Protein AF-A0A6P8GCU5-F1 (afdb_monomer_lite)

pLDDT: mean 82.23, std 18.84, range [31.0, 98.0]

Radius of gyration: 17.05 Å; chains: 1; bounding box: 37×45×46 Å

Foldseek 3Di:
DDWDDLVQLVVVLVVLVVVPPQSVVVNVVSVLVNPDVDPFKTWDFPDPPPGQKIKIWTPDPPVPPQETEIEMGGPDLVVVLCCLQVDCPDPLVHDYHYHHDPVCVVSVQVSSVVVVHHDDDPDDDDGDDDPDCVPPDDDDPVVVVVVSVPPPPPDDDDD

Secondary structure (DSSP, 8-state):
-EEP-HHHHHHHHHHHHTTTTTTHHHHHHHHHHTTS--TTEEEEESSSSS-SEEEEEES---TT----EEEEEES-HHHHHHHHHH--SS-TTS--EEE--GGGHHHHHHHHHHTT--------------S-GGGSPPPPTHHHHHHHT-----PPPP-

InterPro domains:
  IPR010313 Glycine N-acyltransferase [PTHR15298] (6-122)
  IPR015938 Glycine N-acyltransferase, N-terminal [PF06021] (5-140)

Structure (mmCIF, N/CA/C/O backbone):
data_AF-A0A6P8GCU5-F1
#
_entry.id   AF-A0A6P8GCU5-F1
#
loop_
_atom_site.group_PDB
_atom_site.id
_atom_site.type_symbol
_atom_site.label_atom_id
_atom_site.label_alt_id
_atom_site.label_comp_id
_atom_site.label_asym_id
_atom_site.label_entity_id
_atom_site.label_seq_id
_atom_site.pdbx_PDB_ins_code
_atom_site.Cartn_x
_atom_site.Cartn_y
_atom_site.Cartn_z
_atom_site.occupancy
_atom_site.B_iso_or_equiv
_atom_site.auth_seq_id
_atom_site.auth_comp_id
_atom_site.auth_asym_id
_atom_site.auth_atom_id
_atom_site.pdbx_PDB_model_num
ATOM 1 N N . MET A 1 1 ? 4.415 -3.376 11.983 1.00 91.31 1 MET A N 1
ATOM 2 C CA . MET A 1 1 ? 4.817 -2.940 10.634 1.00 91.31 1 MET A CA 1
ATOM 3 C C . MET A 1 1 ? 6.167 -2.275 10.791 1.00 91.31 1 MET A C 1
ATOM 5 O O . MET A 1 1 ? 6.340 -1.551 11.766 1.00 91.31 1 MET A O 1
ATOM 9 N N . GLU A 1 2 ? 7.107 -2.596 9.918 1.00 94.31 2 GLU A N 1
ATOM 10 C CA . GLU A 1 2 ? 8.458 -2.025 9.870 1.00 94.31 2 GLU A CA 1
ATOM 11 C C . GLU A 1 2 ? 8.456 -0.849 8.883 1.00 94.31 2 GLU A C 1
ATOM 13 O O . GLU A 1 2 ? 7.710 -0.895 7.905 1.00 94.31 2 GLU A O 1
ATOM 18 N N . ILE A 1 3 ? 9.230 0.206 9.148 1.00 94.94 3 ILE A N 1
ATOM 19 C CA . ILE A 1 3 ? 9.398 1.347 8.230 1.00 94.94 3 ILE A CA 1
ATOM 20 C C . ILE A 1 3 ? 10.679 1.118 7.433 1.00 94.94 3 ILE A C 1
ATOM 22 O O . ILE A 1 3 ? 11.701 0.787 8.035 1.00 94.94 3 ILE A O 1
ATOM 26 N N . LEU A 1 4 ? 10.618 1.286 6.111 1.00 95.75 4 LEU A N 1
ATOM 27 C CA . LEU A 1 4 ? 11.778 1.089 5.246 1.00 95.75 4 LEU A CA 1
ATOM 28 C C . LEU A 1 4 ? 12.758 2.264 5.314 1.00 95.75 4 LEU A C 1
ATOM 30 O O . LEU A 1 4 ? 12.349 3.423 5.227 1.00 95.75 4 LEU A O 1
ATOM 34 N N . ASP A 1 5 ? 14.049 1.953 5.412 1.00 94.44 5 ASP A N 1
ATOM 35 C CA . ASP A 1 5 ? 15.138 2.923 5.260 1.00 94.44 5 ASP A CA 1
ATOM 36 C C . ASP A 1 5 ? 15.523 3.166 3.784 1.00 94.44 5 ASP A C 1
ATOM 38 O O . ASP A 1 5 ? 14.985 2.555 2.860 1.00 94.44 5 ASP A O 1
ATOM 42 N N . GLU A 1 6 ? 16.476 4.071 3.540 1.00 92.19 6 GLU A N 1
ATOM 43 C CA . GLU A 1 6 ? 16.908 4.447 2.185 1.00 92.19 6 GLU A CA 1
ATOM 44 C C . GLU A 1 6 ? 17.478 3.281 1.355 1.00 92.19 6 GLU A C 1
ATOM 46 O O . GLU A 1 6 ? 17.327 3.264 0.130 1.00 92.19 6 GLU A O 1
ATOM 51 N N . GLU A 1 7 ? 18.154 2.312 1.976 1.00 94.75 7 GLU A N 1
ATOM 52 C CA . GLU A 1 7 ? 18.702 1.153 1.262 1.00 94.75 7 GLU A CA 1
ATOM 53 C C . GLU A 1 7 ? 17.580 0.173 0.910 1.00 94.75 7 GLU A C 1
ATOM 55 O O . GLU A 1 7 ? 17.480 -0.309 -0.226 1.00 94.75 7 GLU A O 1
ATOM 60 N N . GLN A 1 8 ? 16.679 -0.053 1.862 1.00 97.31 8 GLN A N 1
ATOM 61 C CA . GLN A 1 8 ? 15.510 -0.900 1.683 1.00 97.31 8 GLN A CA 1
ATOM 62 C C . GLN A 1 8 ? 14.553 -0.335 0.625 1.00 97.31 8 GLN A C 1
ATOM 64 O O . GLN A 1 8 ? 14.024 -1.105 -0.175 1.00 97.31 8 GLN A O 1
ATOM 69 N N . LEU A 1 9 ? 14.385 0.988 0.532 1.00 95.62 9 LEU A N 1
ATOM 70 C CA . LEU A 1 9 ? 13.571 1.633 -0.509 1.00 95.62 9 LEU A CA 1
ATOM 71 C C . LEU A 1 9 ? 14.104 1.382 -1.930 1.00 95.62 9 LEU A C 1
ATOM 73 O O . LEU A 1 9 ? 13.317 1.147 -2.853 1.00 95.62 9 LEU A O 1
ATOM 77 N N . LYS A 1 10 ? 15.427 1.360 -2.130 1.00 95.25 10 LYS A N 1
ATOM 78 C CA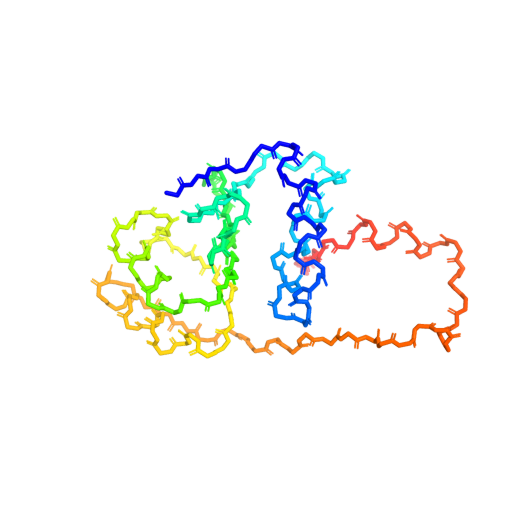 . LYS A 1 10 ? 16.035 1.017 -3.434 1.00 95.25 10 LYS A CA 1
ATOM 79 C C . LYS A 1 10 ? 15.763 -0.435 -3.821 1.00 95.25 10 LYS A C 1
ATOM 81 O O . LYS A 1 10 ? 15.459 -0.740 -4.977 1.00 95.25 10 LYS A O 1
ATOM 86 N N . MET A 1 11 ? 15.832 -1.336 -2.846 1.00 97.56 11 MET A N 1
ATOM 87 C CA . MET A 1 11 ? 15.501 -2.743 -3.057 1.00 97.56 11 MET A CA 1
ATOM 88 C C . MET A 1 11 ? 13.994 -2.936 -3.289 1.00 97.56 11 MET A C 1
ATOM 90 O O . MET A 1 11 ? 13.610 -3.721 -4.156 1.00 97.56 11 MET A O 1
ATOM 94 N N . ALA A 1 12 ? 13.142 -2.180 -2.592 1.00 97.62 12 ALA A N 1
ATOM 95 C CA . ALA A 1 12 ? 11.692 -2.215 -2.768 1.00 97.62 12 ALA A CA 1
ATOM 96 C C . ALA A 1 12 ? 11.280 -1.799 -4.183 1.00 97.62 12 ALA A C 1
ATOM 98 O O . ALA A 1 12 ? 10.419 -2.452 -4.768 1.00 97.62 12 ALA A O 1
ATOM 99 N N . GLU A 1 13 ? 11.919 -0.772 -4.760 1.00 96.38 13 GLU A N 1
ATOM 100 C CA . GLU A 1 13 ? 11.695 -0.370 -6.158 1.00 96.38 13 GLU A CA 1
ATOM 101 C C . GLU A 1 13 ? 11.914 -1.553 -7.113 1.00 96.38 13 GLU A C 1
ATOM 103 O O . GLU A 1 13 ? 11.051 -1.855 -7.936 1.00 96.38 13 GLU A O 1
ATOM 108 N N . THR A 1 14 ? 13.026 -2.275 -6.950 1.00 96.88 14 THR A N 1
ATOM 109 C CA . THR A 1 14 ? 13.339 -3.458 -7.768 1.00 96.88 14 THR A CA 1
ATOM 110 C C . THR A 1 14 ? 12.297 -4.562 -7.578 1.00 96.88 14 THR A C 1
ATOM 112 O O . THR A 1 14 ? 11.683 -4.989 -8.554 1.00 96.88 14 THR A O 1
ATOM 115 N N . LEU A 1 15 ? 12.033 -4.970 -6.330 1.00 97.56 15 LEU A N 1
ATOM 116 C CA . LEU A 1 15 ? 11.101 -6.063 -6.019 1.00 97.56 15 LEU A CA 1
ATOM 117 C C . LEU A 1 15 ? 9.673 -5.775 -6.496 1.00 97.56 15 LEU A C 1
ATOM 119 O O . LEU A 1 15 ? 8.974 -6.672 -6.961 1.00 97.56 15 LEU A O 1
ATOM 123 N N . LEU A 1 16 ? 9.222 -4.525 -6.388 1.00 96.88 16 LEU A N 1
ATOM 124 C CA . LEU A 1 16 ? 7.894 -4.142 -6.853 1.00 96.88 16 LEU A CA 1
ATOM 125 C C . LEU A 1 16 ? 7.800 -4.138 -8.377 1.00 96.88 16 LEU A C 1
ATOM 127 O O . LEU A 1 16 ? 6.726 -4.436 -8.888 1.00 96.88 16 LEU A O 1
ATOM 131 N N . SER A 1 17 ? 8.878 -3.851 -9.110 1.00 94.62 17 SER A N 1
ATOM 132 C CA . SER A 1 17 ? 8.843 -3.861 -10.580 1.00 94.62 17 SER A CA 1
ATOM 133 C C . SER A 1 17 ? 8.522 -5.238 -11.180 1.00 94.62 17 SER A C 1
ATOM 135 O O . SER A 1 17 ? 7.848 -5.330 -12.212 1.00 94.62 17 SER A O 1
ATOM 137 N N . ASP A 1 18 ? 8.897 -6.308 -10.477 1.00 94.25 18 ASP A N 1
ATOM 138 C CA . ASP A 1 18 ? 8.591 -7.692 -10.855 1.00 94.25 18 ASP A CA 1
ATOM 139 C C . ASP A 1 18 ? 7.111 -8.054 -10.630 1.00 94.25 18 ASP A C 1
ATOM 141 O O . ASP A 1 18 ? 6.611 -9.039 -11.172 1.00 94.25 18 ASP A O 1
ATOM 145 N N . LEU A 1 19 ? 6.392 -7.239 -9.854 1.00 94.00 19 LEU A N 1
ATOM 146 C CA . LEU A 1 19 ? 4.998 -7.443 -9.447 1.00 94.00 19 LEU A CA 1
ATOM 147 C C . LEU A 1 19 ? 4.008 -6.589 -10.259 1.00 94.00 19 LEU A C 1
ATOM 149 O O . LEU A 1 19 ? 2.847 -6.425 -9.876 1.00 94.00 19 LEU A O 1
ATOM 153 N N . PHE A 1 20 ? 4.456 -6.009 -11.373 1.00 92.25 20 PHE A N 1
ATOM 154 C CA . PHE A 1 20 ? 3.577 -5.255 -12.259 1.00 92.25 20 PHE A CA 1
ATOM 155 C C . PHE A 1 20 ? 2.548 -6.144 -12.971 1.00 92.25 20 PHE A C 1
ATOM 157 O O . PHE A 1 20 ? 2.887 -7.246 -13.406 1.00 92.25 20 PHE A O 1
ATOM 164 N N . PRO A 1 21 ? 1.332 -5.615 -13.223 1.00 91.38 21 PRO A N 1
ATOM 165 C CA . PRO A 1 21 ? 0.897 -4.228 -12.980 1.00 91.38 21 PRO A CA 1
ATOM 166 C C . PRO A 1 21 ? 0.380 -3.927 -11.560 1.00 91.38 21 PRO A C 1
ATOM 168 O O . PRO A 1 21 ? 0.158 -2.760 -11.246 1.00 91.38 21 PRO A O 1
ATOM 171 N N . GLN A 1 22 ? 0.192 -4.930 -10.702 1.00 90.81 22 GLN A N 1
ATOM 172 C CA . GLN A 1 22 ? -0.516 -4.794 -9.420 1.00 90.81 22 GLN A CA 1
ATOM 173 C C . GLN A 1 22 ? 0.200 -3.862 -8.432 1.00 90.81 22 GLN A C 1
ATOM 175 O O . GLN A 1 22 ? -0.437 -3.121 -7.689 1.00 90.81 22 GLN A O 1
ATOM 180 N N . SER A 1 23 ? 1.530 -3.861 -8.436 1.00 94.19 23 SER A N 1
ATOM 181 C CA . SER A 1 23 ? 2.350 -2.995 -7.580 1.00 94.19 23 SER A CA 1
ATOM 182 C C . SER A 1 23 ? 2.575 -1.586 -8.138 1.00 94.19 23 SER A C 1
ATOM 184 O O . SER A 1 23 ? 3.201 -0.771 -7.460 1.00 94.19 23 SER A O 1
ATOM 186 N N . LEU A 1 24 ? 2.101 -1.272 -9.354 1.00 92.94 24 LEU A N 1
ATOM 187 C CA . LEU A 1 24 ? 2.546 -0.090 -10.105 1.00 92.94 24 LEU A CA 1
ATOM 188 C C . LEU A 1 24 ? 2.289 1.231 -9.367 1.00 92.94 24 LEU A C 1
ATOM 190 O O . LEU A 1 24 ? 3.126 2.131 -9.410 1.00 92.94 24 LEU A O 1
ATOM 194 N N . GLN A 1 25 ? 1.170 1.340 -8.647 1.00 90.69 25 GLN A N 1
ATOM 195 C CA . GLN A 1 25 ? 0.857 2.540 -7.871 1.00 90.69 25 GLN A CA 1
ATOM 196 C C . GLN A 1 25 ? 1.848 2.751 -6.717 1.00 90.69 25 GLN A C 1
ATOM 198 O O . GLN A 1 25 ? 2.429 3.826 -6.602 1.00 90.69 25 GLN A O 1
ATOM 203 N N . VAL A 1 26 ? 2.079 1.731 -5.883 1.00 94.00 26 VAL A N 1
ATOM 204 C CA . VAL A 1 26 ? 3.046 1.786 -4.767 1.00 94.00 26 VAL A CA 1
ATOM 205 C C . VAL A 1 26 ? 4.471 1.976 -5.287 1.00 94.00 26 VAL A C 1
ATOM 207 O O . VAL A 1 26 ? 5.211 2.804 -4.756 1.00 94.00 26 VAL A O 1
ATOM 210 N N . TYR A 1 27 ? 4.836 1.282 -6.368 1.00 94.81 27 TYR A N 1
ATOM 211 C CA . TYR A 1 27 ? 6.112 1.479 -7.051 1.00 94.81 27 TYR A CA 1
ATOM 212 C C . TYR A 1 27 ? 6.313 2.938 -7.457 1.00 94.81 27 TYR A C 1
ATOM 214 O O . TYR A 1 27 ? 7.382 3.478 -7.209 1.00 94.81 27 TYR A O 1
ATOM 222 N N . GLY A 1 28 ? 5.299 3.597 -8.028 1.00 90.31 28 GLY A N 1
ATOM 223 C CA . GLY A 1 28 ? 5.401 4.990 -8.466 1.00 90.31 28 GLY A CA 1
ATOM 224 C C . GLY A 1 28 ? 5.753 5.967 -7.339 1.00 90.31 28 GLY A C 1
ATOM 225 O O . GLY A 1 28 ? 6.507 6.914 -7.563 1.00 90.31 28 GLY A O 1
ATOM 226 N N . TYR A 1 29 ? 5.269 5.731 -6.117 1.00 90.19 29 TYR A N 1
ATOM 227 C CA . TYR A 1 29 ? 5.675 6.519 -4.947 1.00 90.19 29 TYR A CA 1
ATOM 228 C C . TYR A 1 29 ? 7.133 6.241 -4.562 1.00 90.19 29 TYR A C 1
ATOM 230 O O . TYR A 1 29 ? 7.908 7.183 -4.412 1.00 90.19 29 TYR A O 1
ATOM 238 N N . ILE A 1 30 ? 7.534 4.970 -4.458 1.00 92.94 30 ILE A N 1
ATOM 239 C CA . ILE A 1 30 ? 8.910 4.601 -4.075 1.00 92.94 30 ILE A CA 1
ATOM 240 C C . ILE A 1 30 ? 9.924 5.073 -5.126 1.00 92.94 30 ILE A C 1
ATOM 242 O O . ILE A 1 30 ? 10.958 5.636 -4.779 1.00 92.94 30 ILE A O 1
ATOM 246 N N . PHE A 1 31 ? 9.593 4.935 -6.410 1.00 91.75 31 PHE A N 1
ATOM 247 C CA . PHE A 1 31 ? 10.377 5.444 -7.534 1.00 91.75 31 PHE A CA 1
ATOM 248 C C . PHE A 1 31 ? 10.659 6.945 -7.395 1.00 91.75 31 PHE A C 1
ATOM 250 O O . PHE A 1 31 ? 11.788 7.387 -7.626 1.00 91.75 31 PHE A O 1
ATOM 257 N N . GLN A 1 32 ? 9.650 7.729 -7.002 1.00 87.50 32 GLN A N 1
ATOM 258 C CA . GLN A 1 32 ? 9.805 9.162 -6.749 1.00 87.50 32 GLN A CA 1
ATOM 259 C C . GLN A 1 32 ? 10.653 9.426 -5.502 1.00 87.50 32 GLN A C 1
ATOM 261 O O . GLN A 1 32 ? 11.578 10.233 -5.572 1.00 87.50 32 GLN A O 1
ATOM 266 N N . MET A 1 33 ? 10.397 8.722 -4.394 1.00 87.62 33 MET A N 1
ATOM 267 C CA . MET A 1 33 ? 11.161 8.862 -3.144 1.00 87.62 33 MET A CA 1
ATOM 268 C C . MET A 1 33 ? 12.654 8.548 -3.323 1.00 87.62 33 MET A C 1
ATOM 270 O O . MET A 1 33 ? 13.497 9.223 -2.741 1.00 87.62 33 MET A O 1
ATOM 274 N N . ASN A 1 34 ? 12.999 7.576 -4.171 1.00 90.94 34 ASN A N 1
ATOM 275 C CA . ASN A 1 34 ? 14.392 7.224 -4.466 1.00 90.94 34 ASN A CA 1
ATOM 276 C C . ASN A 1 34 ? 15.126 8.266 -5.330 1.00 90.94 34 ASN A C 1
ATOM 278 O O . ASN A 1 34 ? 16.355 8.231 -5.414 1.00 90.94 34 ASN A O 1
ATOM 282 N N . ARG A 1 35 ? 14.401 9.174 -5.997 1.00 87.44 35 ARG A N 1
ATOM 283 C CA . ARG A 1 35 ? 14.964 10.172 -6.931 1.00 87.44 35 ARG A CA 1
ATOM 284 C C . ARG A 1 35 ? 14.913 11.591 -6.390 1.00 87.44 35 ARG A C 1
ATOM 286 O O . ARG A 1 35 ? 15.806 12.388 -6.667 1.00 87.44 35 ARG A O 1
ATOM 293 N N . VAL A 1 36 ? 13.876 11.909 -5.630 1.00 81.69 36 VAL A N 1
ATOM 294 C CA . VAL A 1 36 ? 13.635 13.229 -5.058 1.00 81.69 36 VAL A CA 1
ATOM 295 C C . VAL A 1 36 ? 13.606 13.072 -3.547 1.00 81.69 36 VAL A C 1
ATOM 297 O O . VAL A 1 36 ? 12.885 12.219 -3.035 1.00 81.69 36 VAL A O 1
ATOM 300 N N . LYS A 1 37 ? 14.337 13.923 -2.817 1.00 67.25 37 LYS A N 1
ATOM 301 C CA . LYS A 1 37 ? 14.148 14.051 -1.366 1.00 67.25 37 LYS A CA 1
ATOM 302 C C . LYS A 1 37 ? 12.752 14.619 -1.104 1.00 67.25 37 LYS A C 1
ATOM 304 O O . LYS A 1 37 ? 12.555 15.830 -1.089 1.00 67.25 37 LYS A O 1
ATOM 309 N N . SER A 1 38 ? 11.779 13.724 -0.985 1.00 58.25 38 SER A N 1
ATOM 310 C CA . SER A 1 38 ? 10.413 14.025 -0.582 1.00 58.25 38 SER A CA 1
ATOM 311 C C . SER A 1 38 ? 10.299 13.753 0.914 1.00 58.25 38 SER A C 1
ATOM 313 O O . SER A 1 38 ? 10.298 12.606 1.347 1.00 58.25 38 SER A O 1
ATOM 315 N N . ASP A 1 39 ? 10.235 14.813 1.715 1.00 56.12 39 ASP A N 1
ATOM 316 C CA . ASP A 1 39 ? 10.367 14.750 3.178 1.00 56.12 39 ASP A CA 1
ATOM 317 C C . ASP A 1 39 ? 9.118 14.226 3.921 1.00 56.12 39 ASP A C 1
ATOM 319 O O . ASP A 1 39 ? 8.990 14.425 5.134 1.00 56.12 39 ASP A O 1
ATOM 323 N N . HIS A 1 40 ? 8.124 13.645 3.243 1.00 73.25 40 HIS A N 1
ATOM 324 C CA . HIS A 1 40 ? 6.768 13.600 3.810 1.00 73.25 40 HIS A CA 1
ATOM 325 C C . HIS A 1 40 ? 6.054 12.247 3.800 1.00 73.25 40 HIS A C 1
ATOM 327 O O . HIS A 1 40 ? 4.880 12.251 4.150 1.00 73.25 40 HIS A O 1
ATOM 333 N N . MET A 1 41 ? 6.696 11.113 3.488 1.00 85.69 41 MET A N 1
ATOM 334 C CA . MET A 1 41 ? 6.015 9.803 3.463 1.00 85.69 41 MET A CA 1
ATOM 335 C C . MET A 1 41 ? 6.794 8.695 4.188 1.00 85.69 41 MET A C 1
ATOM 337 O O . MET A 1 41 ? 8.000 8.566 4.004 1.00 85.69 41 MET A O 1
ATOM 341 N N . ASP A 1 4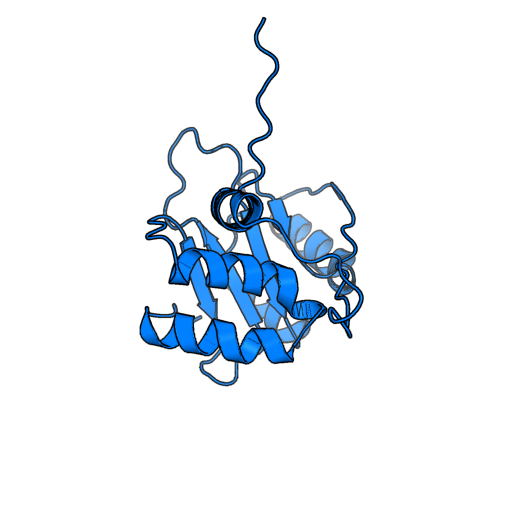2 ? 6.080 7.870 4.956 1.00 91.19 42 ASP A N 1
ATOM 342 C CA . ASP A 1 42 ? 6.546 6.571 5.455 1.00 91.19 42 ASP A CA 1
ATOM 343 C C . ASP A 1 42 ? 6.192 5.475 4.443 1.00 91.19 42 ASP A C 1
ATOM 345 O O . ASP A 1 42 ? 5.062 5.429 3.946 1.00 91.19 42 ASP A O 1
ATOM 349 N N . VAL A 1 43 ? 7.111 4.529 4.230 1.00 94.00 43 VAL A N 1
ATOM 350 C CA . VAL A 1 43 ? 6.815 3.241 3.585 1.00 94.00 43 VAL A CA 1
ATOM 351 C C . VAL A 1 43 ? 6.855 2.153 4.644 1.00 94.00 43 VAL A C 1
ATOM 353 O O . VAL A 1 43 ? 7.903 1.868 5.220 1.00 94.00 43 VAL A O 1
ATOM 356 N N . LEU A 1 44 ? 5.701 1.554 4.907 1.00 96.00 44 LEU A N 1
ATOM 357 C CA . LEU A 1 44 ? 5.508 0.544 5.935 1.00 96.00 44 LEU A CA 1
ATOM 358 C C . LEU A 1 44 ? 5.320 -0.831 5.305 1.00 96.00 44 LEU A C 1
ATOM 360 O O . LEU A 1 44 ? 4.531 -0.983 4.371 1.00 96.00 44 LEU A O 1
ATOM 364 N N . VAL A 1 45 ? 5.956 -1.846 5.880 1.00 97.50 45 VAL A N 1
ATOM 365 C CA . VAL A 1 45 ? 5.812 -3.242 5.456 1.00 97.50 45 VAL A CA 1
ATOM 366 C C . VAL A 1 45 ? 5.455 -4.153 6.624 1.00 97.50 45 VAL A C 1
ATOM 368 O O . VAL A 1 45 ? 5.775 -3.880 7.786 1.00 97.50 45 VAL A O 1
ATOM 371 N N . ASP A 1 46 ? 4.772 -5.259 6.342 1.00 97.25 46 ASP A N 1
ATOM 372 C CA . ASP A 1 46 ? 4.454 -6.253 7.370 1.00 97.25 46 ASP A CA 1
ATOM 373 C C . ASP A 1 46 ? 5.638 -7.170 7.710 1.00 97.25 46 ASP A C 1
ATOM 375 O O . ASP A 1 46 ? 5.689 -7.706 8.820 1.00 97.25 46 ASP A O 1
ATOM 379 N N . ARG A 1 47 ? 6.558 -7.345 6.756 1.00 96.88 47 ARG A N 1
ATOM 380 C CA . ARG A 1 47 ? 7.811 -8.097 6.865 1.00 96.88 47 ARG A CA 1
ATOM 381 C C . ARG A 1 47 ? 8.780 -7.614 5.790 1.00 96.88 47 ARG A C 1
ATOM 383 O O . ARG A 1 47 ? 8.353 -7.388 4.665 1.00 96.88 47 ARG A O 1
ATOM 390 N N . TRP A 1 48 ? 10.072 -7.550 6.088 1.00 97.44 48 TRP A N 1
ATOM 391 C CA . TRP A 1 48 ? 11.101 -7.259 5.091 1.00 97.44 48 TRP A CA 1
ATOM 392 C C . TRP A 1 48 ? 12.129 -8.402 4.967 1.00 97.44 48 TRP A C 1
ATOM 394 O O . TRP A 1 48 ? 12.501 -8.977 5.992 1.00 97.44 48 TRP A O 1
ATOM 404 N N . PRO A 1 49 ? 12.605 -8.776 3.757 1.00 95.06 49 PRO A N 1
ATOM 405 C CA . PRO A 1 49 ? 12.177 -8.329 2.421 1.00 95.06 49 PRO A CA 1
ATOM 406 C C . PRO A 1 49 ? 10.986 -9.111 1.832 1.00 95.06 49 PRO A C 1
ATOM 408 O O . PRO A 1 49 ? 10.448 -8.714 0.804 1.00 95.06 49 PRO A O 1
ATOM 411 N N . ASP A 1 50 ? 10.537 -10.205 2.459 1.00 95.88 50 ASP A N 1
ATOM 412 C CA . ASP A 1 50 ? 9.375 -10.994 1.998 1.00 95.88 50 ASP A CA 1
ATOM 413 C C . ASP A 1 50 ? 8.043 -10.387 2.476 1.00 95.88 50 ASP A C 1
ATOM 415 O O . ASP A 1 50 ? 7.274 -11.001 3.223 1.00 95.88 50 ASP A O 1
ATOM 419 N N . PHE A 1 51 ? 7.787 -9.141 2.080 1.00 97.44 51 PHE A N 1
ATOM 420 C CA . PHE A 1 51 ? 6.552 -8.440 2.419 1.00 97.44 51 PHE A CA 1
ATOM 421 C C . PHE A 1 51 ? 5.343 -9.107 1.763 1.00 97.44 51 PHE A C 1
ATOM 423 O O . PHE A 1 51 ? 5.392 -9.600 0.628 1.00 97.44 51 PHE A O 1
ATOM 430 N N . ARG A 1 52 ? 4.213 -9.082 2.467 1.00 97.44 52 ARG A N 1
ATOM 431 C CA . ARG A 1 52 ? 2.886 -9.361 1.909 1.00 97.44 52 ARG A CA 1
ATOM 432 C C . ARG A 1 52 ? 2.055 -8.105 1.736 1.00 97.44 52 ARG A C 1
ATOM 434 O O . ARG A 1 52 ? 1.208 -8.085 0.848 1.00 97.44 52 ARG A O 1
ATOM 441 N N . VAL A 1 53 ? 2.306 -7.090 2.556 1.00 98.00 53 VAL A N 1
ATOM 442 C CA . VAL A 1 53 ? 1.610 -5.805 2.534 1.00 98.00 53 VAL A CA 1
ATOM 443 C C . VAL A 1 53 ? 2.645 -4.687 2.546 1.00 98.00 53 VAL A C 1
ATOM 445 O O . VAL A 1 53 ? 3.519 -4.674 3.413 1.00 98.00 53 VAL A O 1
ATOM 448 N N . ILE A 1 54 ? 2.517 -3.745 1.611 1.00 97.88 54 ILE A N 1
ATOM 449 C CA . ILE A 1 54 ? 3.209 -2.452 1.637 1.00 97.88 54 ILE A CA 1
ATOM 450 C C . ILE A 1 54 ? 2.159 -1.352 1.716 1.00 97.88 54 ILE A C 1
ATOM 452 O O . ILE A 1 54 ? 1.193 -1.357 0.952 1.00 97.88 54 ILE A O 1
ATOM 456 N N . LEU A 1 55 ? 2.362 -0.404 2.625 1.00 95.56 55 LEU A N 1
ATOM 457 C CA . LEU A 1 55 ? 1.506 0.760 2.797 1.00 95.56 55 LEU A CA 1
ATOM 458 C C . LEU A 1 55 ? 2.358 2.025 2.811 1.00 95.56 55 LEU A C 1
ATOM 460 O O . LEU A 1 55 ? 3.324 2.120 3.562 1.00 95.56 55 LEU A O 1
ATOM 464 N N . ILE A 1 56 ? 1.983 2.997 1.992 1.00 92.69 56 ILE A N 1
ATOM 465 C CA . ILE A 1 56 ? 2.621 4.311 1.926 1.00 92.69 56 ILE A CA 1
ATOM 466 C C . ILE A 1 56 ? 1.663 5.323 2.530 1.00 92.69 56 ILE A C 1
ATOM 468 O O . ILE A 1 56 ? 0.488 5.337 2.159 1.00 92.69 56 ILE A O 1
ATOM 472 N N . ARG A 1 57 ? 2.144 6.141 3.467 1.00 88.50 57 ARG A N 1
ATOM 473 C CA . ARG A 1 57 ? 1.330 7.170 4.131 1.00 88.50 57 ARG A CA 1
ATOM 474 C C . ARG A 1 57 ? 2.126 8.449 4.388 1.00 88.50 57 ARG A C 1
ATOM 476 O O . ARG A 1 57 ? 3.343 8.365 4.547 1.00 88.50 57 ARG A O 1
ATOM 483 N N . PRO A 1 58 ? 1.461 9.602 4.553 1.00 82.94 58 PRO A N 1
ATOM 484 C CA . PRO A 1 58 ? 2.127 10.831 4.962 1.00 82.94 58 PRO A CA 1
ATOM 485 C C . PRO A 1 58 ? 2.667 10.781 6.401 1.00 82.94 58 PRO A C 1
ATOM 487 O O . PRO A 1 58 ? 2.011 10.268 7.305 1.00 82.94 58 PRO A O 1
ATOM 490 N N . LEU A 1 59 ? 3.860 11.353 6.611 1.00 76.00 59 LEU A N 1
ATOM 491 C CA . LEU A 1 59 ? 4.583 11.399 7.894 1.00 76.00 59 LEU A CA 1
ATOM 492 C C . LEU A 1 59 ? 4.022 12.456 8.858 1.00 76.00 59 LEU A C 1
ATOM 494 O O . LEU A 1 59 ? 4.063 12.300 10.077 1.00 76.00 59 LEU A O 1
ATOM 498 N N . ARG A 1 60 ? 3.542 13.580 8.311 1.00 63.06 60 ARG A N 1
ATOM 499 C CA . ARG A 1 60 ? 2.967 14.697 9.067 1.00 63.06 60 ARG A CA 1
ATOM 500 C C . ARG A 1 60 ? 1.678 15.136 8.404 1.00 63.06 60 ARG A C 1
ATOM 502 O O . ARG A 1 60 ? 1.699 15.660 7.296 1.00 63.06 60 ARG A O 1
ATOM 509 N N . GLU A 1 61 ? 0.579 15.001 9.128 1.00 59.62 61 GLU A N 1
ATOM 510 C CA . GLU A 1 61 ? -0.658 15.707 8.827 1.00 59.62 61 GLU A CA 1
ATOM 511 C C . GLU A 1 61 ? -0.443 17.197 9.144 1.00 59.62 61 GLU A C 1
ATOM 513 O O . GLU A 1 61 ? -0.753 17.658 10.241 1.00 59.62 61 GLU A O 1
ATOM 518 N N . LYS A 1 62 ? 0.190 17.959 8.244 1.00 53.91 62 LYS A N 1
ATOM 519 C CA . LYS A 1 62 ? 0.276 19.414 8.432 1.00 53.91 62 LYS A CA 1
ATOM 520 C C . LYS A 1 62 ? -1.136 19.996 8.331 1.00 53.91 62 LYS A C 1
ATOM 522 O O . LYS A 1 62 ? -1.890 19.634 7.428 1.00 53.91 62 LYS A O 1
ATOM 527 N N . GLU A 1 63 ? -1.490 20.908 9.237 1.00 49.91 63 GLU A N 1
ATOM 528 C CA . GLU A 1 63 ? -2.709 21.709 9.096 1.00 49.91 63 GLU A CA 1
ATOM 529 C C . GLU A 1 63 ? -2.710 22.392 7.718 1.00 49.91 63 GLU A C 1
ATOM 531 O O . GLU A 1 63 ? -1.756 23.080 7.356 1.00 49.91 63 GLU A O 1
ATOM 536 N N . GLY A 1 64 ? -3.765 22.160 6.933 1.00 50.81 64 GLY A N 1
ATOM 537 C CA . GLY A 1 64 ? -3.908 22.686 5.572 1.00 50.81 64 GLY A CA 1
ATOM 538 C C . GLY A 1 64 ? -3.505 21.729 4.446 1.00 50.81 64 GLY A C 1
ATOM 539 O O . GLY A 1 64 ? -3.707 22.073 3.282 1.00 50.81 64 GLY A O 1
ATOM 540 N N . ASP A 1 65 ? -2.992 20.534 4.756 1.00 53.38 65 ASP A N 1
ATOM 541 C CA . ASP A 1 65 ? -2.823 19.476 3.757 1.00 53.38 65 ASP A CA 1
ATOM 542 C C . ASP A 1 65 ? -4.145 18.710 3.586 1.00 53.38 65 ASP A C 1
ATOM 544 O O . ASP A 1 65 ? -4.528 17.870 4.405 1.00 53.38 65 ASP A O 1
ATOM 548 N N . PHE A 1 66 ? -4.911 19.093 2.563 1.00 46.25 66 PHE A N 1
ATOM 549 C CA . PHE A 1 66 ? -6.276 18.602 2.348 1.00 46.25 66 PHE A CA 1
ATOM 550 C C . PHE A 1 66 ? -6.330 17.207 1.707 1.00 46.25 66 PHE A C 1
ATOM 552 O O . PHE A 1 66 ? -7.393 16.587 1.719 1.00 46.25 66 PHE A O 1
ATOM 559 N N . PHE A 1 67 ? -5.214 16.707 1.162 1.00 52.31 67 PHE A N 1
ATOM 560 C CA . PHE A 1 67 ? -5.155 15.427 0.454 1.00 52.31 67 PHE A CA 1
ATOM 561 C C . PHE A 1 67 ? -4.126 14.500 1.095 1.00 52.31 67 PHE A C 1
ATOM 563 O O . PHE A 1 67 ? -2.928 14.580 0.843 1.00 52.31 67 PHE A O 1
ATOM 570 N N . LYS A 1 68 ? -4.623 13.602 1.946 1.00 70.94 68 LYS A N 1
ATOM 571 C CA . LYS A 1 68 ? -3.831 12.539 2.562 1.00 70.94 68 LYS A CA 1
ATOM 572 C C . LYS A 1 68 ? -4.000 11.280 1.726 1.00 70.94 68 LYS A C 1
ATOM 574 O O . LYS A 1 68 ? -4.997 10.572 1.874 1.00 70.94 68 LYS A O 1
ATOM 579 N N . ASP A 1 69 ? -3.044 11.028 0.844 1.00 80.06 69 ASP A N 1
ATOM 580 C CA . ASP A 1 69 ? -3.049 9.837 0.002 1.00 80.06 69 ASP A CA 1
ATOM 581 C C . ASP A 1 69 ? -2.357 8.685 0.734 1.00 80.06 69 ASP A C 1
ATOM 583 O O . ASP A 1 69 ? -1.167 8.749 1.052 1.00 80.06 69 ASP A O 1
ATOM 587 N N . VAL A 1 70 ? -3.111 7.623 1.005 1.00 89.56 70 VAL A N 1
ATOM 588 C CA . VAL A 1 70 ? -2.575 6.341 1.460 1.00 89.56 70 VAL A CA 1
ATOM 589 C C . VAL A 1 70 ? -2.612 5.379 0.282 1.00 89.56 70 VAL A C 1
ATOM 591 O O . VAL A 1 70 ? -3.657 5.204 -0.337 1.00 89.56 70 VAL A O 1
ATOM 594 N N . SER A 1 71 ? -1.490 4.738 -0.027 1.00 92.50 71 SER A N 1
ATOM 595 C CA . SER A 1 71 ? -1.399 3.761 -1.118 1.00 92.50 71 SER A CA 1
ATOM 596 C C . SER A 1 71 ? -1.050 2.386 -0.568 1.00 92.50 71 SER A C 1
ATOM 598 O O . SER A 1 71 ? -0.148 2.267 0.264 1.00 92.50 71 SER A O 1
ATOM 600 N N . VAL A 1 72 ? -1.764 1.351 -1.008 1.00 96.00 72 VAL A N 1
ATOM 601 C CA . VAL A 1 72 ? -1.640 -0.013 -0.490 1.00 96.00 72 VAL A CA 1
ATOM 602 C C . VAL A 1 72 ? -1.383 -0.995 -1.622 1.00 96.00 72 VAL A C 1
ATOM 604 O O . VAL A 1 72 ? -2.147 -1.080 -2.581 1.00 96.00 72 VAL A O 1
ATOM 607 N N . TYR A 1 73 ? -0.351 -1.812 -1.446 1.00 97.00 73 TYR A N 1
ATOM 608 C CA . TYR A 1 73 ? -0.148 -3.047 -2.191 1.00 97.00 73 TYR A CA 1
ATOM 609 C C . TYR A 1 73 ? -0.293 -4.223 -1.228 1.00 97.00 73 TYR A C 1
ATOM 611 O O . TYR A 1 73 ? 0.289 -4.217 -0.141 1.00 97.00 73 TYR A O 1
ATOM 619 N N . SER A 1 74 ? -1.049 -5.246 -1.623 1.00 97.19 74 SER A N 1
ATOM 620 C CA . SER A 1 74 ? -1.159 -6.483 -0.855 1.00 97.19 74 SER A CA 1
ATOM 621 C C . SER A 1 74 ? -1.254 -7.701 -1.764 1.00 97.19 74 SER A C 1
ATOM 623 O O . SER A 1 74 ? -1.958 -7.674 -2.770 1.00 97.19 74 SER A O 1
ATOM 625 N N . LYS A 1 75 ? -0.574 -8.781 -1.366 1.00 94.75 75 LYS A N 1
ATOM 626 C CA . LYS A 1 75 ? -0.770 -10.143 -1.898 1.00 94.75 75 LYS A CA 1
ATOM 627 C C . LYS A 1 75 ? -1.564 -11.046 -0.938 1.00 94.75 75 LYS A C 1
ATOM 629 O O . LYS A 1 75 ? -1.750 -12.225 -1.219 1.00 94.75 75 LYS A O 1
ATOM 634 N N . ASP A 1 76 ? -1.996 -10.515 0.210 1.00 96.75 76 ASP A N 1
ATOM 635 C CA . ASP A 1 76 ? -2.655 -11.248 1.299 1.00 96.75 76 ASP A CA 1
ATOM 636 C C . ASP A 1 76 ? -3.761 -10.379 1.933 1.00 96.75 76 ASP A C 1
ATOM 638 O O . ASP A 1 76 ? -3.504 -9.462 2.723 1.00 96.75 76 ASP A O 1
ATOM 642 N N . GLY A 1 77 ? -5.013 -10.641 1.545 1.00 96.38 77 GLY A N 1
ATOM 643 C CA . GLY A 1 77 ? -6.172 -9.863 1.995 1.00 96.38 77 GLY A CA 1
ATOM 644 C C . GLY A 1 77 ? -6.434 -9.980 3.497 1.00 96.38 77 GLY A C 1
ATOM 645 O O . GLY A 1 77 ? -6.737 -8.979 4.143 1.00 96.38 77 GLY A O 1
ATOM 646 N N . ASP A 1 78 ? -6.241 -11.166 4.078 1.00 97.25 78 ASP A N 1
ATOM 647 C CA . ASP A 1 78 ? -6.455 -11.398 5.510 1.00 97.25 78 ASP A CA 1
ATOM 648 C C . ASP A 1 78 ? -5.416 -10.656 6.352 1.00 97.25 78 ASP A C 1
ATOM 650 O O . ASP A 1 78 ? -5.743 -10.027 7.366 1.00 97.25 78 ASP A O 1
ATOM 654 N N . LYS A 1 79 ? -4.156 -10.671 5.905 1.00 97.12 79 LYS A N 1
ATOM 655 C CA . LYS A 1 79 ? -3.083 -9.906 6.542 1.00 97.12 79 LYS A CA 1
ATOM 656 C C . LYS A 1 79 ? -3.354 -8.405 6.472 1.00 97.12 79 LYS A C 1
ATOM 658 O O . LYS A 1 79 ? -3.210 -7.726 7.491 1.00 97.12 79 LYS A O 1
ATOM 663 N N . LEU A 1 80 ? -3.780 -7.901 5.312 1.00 97.44 80 LEU A N 1
ATOM 664 C CA . LEU A 1 80 ? -4.154 -6.497 5.145 1.00 97.44 80 LEU A CA 1
ATOM 665 C C . LEU A 1 80 ? -5.322 -6.115 6.064 1.00 97.44 80 LEU A C 1
ATOM 667 O O . LEU A 1 80 ? -5.223 -5.129 6.797 1.00 97.44 80 LEU A O 1
ATOM 671 N N . LYS A 1 81 ? -6.390 -6.922 6.092 1.00 96.81 81 LYS A N 1
ATOM 672 C CA . LYS A 1 81 ? -7.541 -6.731 6.986 1.00 96.81 81 LYS A CA 1
ATOM 673 C C . LYS A 1 81 ? -7.102 -6.607 8.440 1.00 96.81 81 LYS A C 1
ATOM 675 O O . LYS A 1 81 ? -7.502 -5.672 9.132 1.00 96.81 81 LYS A O 1
ATOM 680 N N . LYS A 1 82 ? -6.255 -7.537 8.887 1.00 96.56 82 LYS A N 1
ATOM 681 C CA . LYS A 1 82 ? -5.715 -7.558 10.246 1.00 96.56 82 LYS A CA 1
ATOM 682 C C . LYS A 1 82 ? -4.939 -6.277 10.558 1.00 96.56 82 LYS A C 1
ATOM 684 O O . LYS A 1 82 ? -5.197 -5.650 11.578 1.00 96.56 82 LYS A O 1
ATOM 689 N N . ILE A 1 83 ? -4.053 -5.844 9.658 1.00 95.81 83 ILE A N 1
ATOM 690 C CA . ILE A 1 83 ? -3.285 -4.599 9.820 1.00 95.81 83 ILE A CA 1
ATOM 691 C C . ILE A 1 83 ? -4.222 -3.392 9.965 1.00 95.81 83 ILE A C 1
ATOM 693 O O . ILE A 1 83 ? -4.050 -2.598 10.886 1.00 95.81 83 ILE A O 1
ATOM 697 N N . LEU A 1 84 ? -5.235 -3.260 9.110 1.00 94.44 84 LEU A N 1
ATOM 698 C CA . LEU A 1 84 ? -6.152 -2.114 9.138 1.00 94.44 84 LEU A CA 1
ATOM 699 C C . LEU A 1 84 ? -7.086 -2.099 10.367 1.00 94.44 84 LEU A C 1
ATOM 701 O O . LEU A 1 84 ? -7.501 -1.028 10.818 1.00 94.44 84 LEU A O 1
ATOM 705 N N . LEU A 1 85 ? -7.413 -3.264 10.933 1.00 94.31 85 LEU A N 1
ATOM 706 C CA . LEU A 1 85 ? -8.222 -3.386 12.154 1.00 94.31 85 LEU A CA 1
ATOM 707 C C . LEU A 1 85 ? -7.410 -3.223 13.444 1.00 94.31 85 LEU A C 1
ATOM 709 O O . LEU A 1 85 ? -7.924 -2.678 14.416 1.00 94.31 85 LEU A O 1
ATOM 713 N N . GLU A 1 86 ? -6.163 -3.687 13.467 1.00 93.31 86 GLU A N 1
ATOM 714 C CA . GLU A 1 86 ? -5.356 -3.748 14.695 1.00 93.31 86 GLU A CA 1
ATOM 715 C C . GLU A 1 86 ? -4.382 -2.577 14.844 1.00 93.31 86 GLU A C 1
ATOM 717 O O . GLU A 1 86 ? -3.808 -2.388 15.913 1.00 93.31 86 GLU A O 1
ATOM 722 N N . THR A 1 87 ? -4.180 -1.782 13.792 1.00 89.31 87 THR A N 1
ATOM 723 C CA . THR A 1 87 ? -3.266 -0.635 13.820 1.00 89.31 87 THR A CA 1
ATOM 724 C C . THR A 1 87 ? -4.003 0.684 13.601 1.00 89.31 87 THR A C 1
ATOM 726 O O . THR A 1 87 ? -5.113 0.719 13.066 1.00 89.31 87 THR A O 1
ATOM 729 N N . GLU A 1 88 ? -3.365 1.784 13.994 1.00 86.38 88 GLU A N 1
ATOM 730 C CA . GLU A 1 88 ? -3.802 3.159 13.708 1.00 86.38 88 GLU A CA 1
ATOM 731 C C . GLU A 1 88 ? -3.029 3.754 12.518 1.00 86.38 88 GLU A C 1
ATOM 733 O O . GLU A 1 88 ? -2.759 4.949 12.449 1.00 86.38 88 GLU A O 1
ATOM 738 N N . ILE A 1 89 ? -2.611 2.901 11.575 1.00 85.56 89 ILE A N 1
ATOM 739 C CA . ILE A 1 89 ? -1.825 3.333 10.411 1.00 85.56 89 ILE A CA 1
ATOM 740 C C . ILE A 1 89 ? -2.635 4.254 9.497 1.00 85.56 89 ILE A C 1
ATOM 742 O O . ILE A 1 89 ? -2.076 5.192 8.929 1.00 85.56 89 ILE A O 1
ATOM 746 N N . VAL A 1 90 ? -3.939 3.993 9.396 1.00 86.81 90 VAL A N 1
ATOM 747 C CA . VAL A 1 90 ? -4.922 4.823 8.701 1.00 86.81 90 VAL A CA 1
ATOM 748 C C . VAL A 1 90 ? -5.756 5.544 9.755 1.00 86.81 90 VAL A C 1
ATOM 750 O O . VAL A 1 90 ? -6.422 4.900 10.568 1.00 86.81 90 VAL A O 1
ATOM 753 N N . ASN A 1 91 ? -5.734 6.876 9.734 1.00 86.44 91 ASN A N 1
ATOM 754 C CA . ASN A 1 91 ? -6.605 7.677 10.584 1.00 86.44 91 ASN A CA 1
ATOM 755 C C . ASN A 1 91 ? -7.979 7.845 9.922 1.00 86.44 91 ASN A C 1
ATOM 757 O O . ASN A 1 91 ? -8.205 8.770 9.146 1.00 86.44 91 ASN A O 1
ATOM 761 N N . TRP A 1 92 ? -8.904 6.954 10.268 1.00 87.38 92 TRP A N 1
ATOM 762 C CA . TRP A 1 92 ? -10.271 6.926 9.740 1.00 87.38 92 TRP A CA 1
ATOM 763 C C . TRP A 1 92 ? -11.127 8.148 10.116 1.00 87.38 92 TRP A C 1
ATOM 765 O O . TRP A 1 9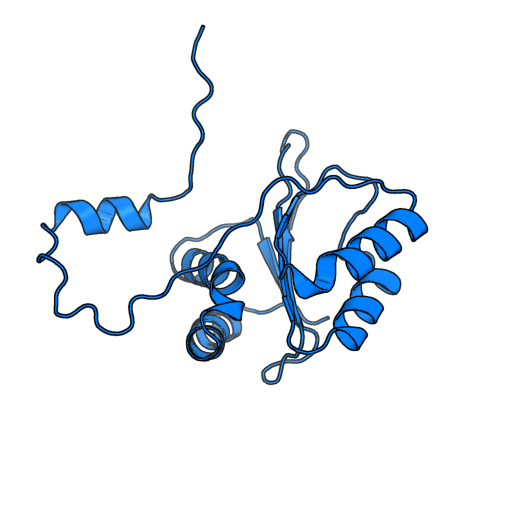2 ? -12.188 8.338 9.530 1.00 87.38 92 TRP A O 1
ATOM 775 N N . GLN A 1 93 ? -10.698 8.975 11.077 1.00 83.94 93 GLN A N 1
ATOM 776 C CA . GLN A 1 93 ? -11.421 10.194 11.465 1.00 83.94 93 GLN A CA 1
ATOM 777 C C . GLN A 1 93 ? -11.137 11.371 10.522 1.00 83.94 93 GLN A C 1
ATOM 779 O O . GLN A 1 93 ? -11.889 12.344 10.506 1.00 83.94 93 GLN A O 1
ATOM 784 N N . ASN A 1 94 ? -10.067 11.281 9.730 1.00 82.00 94 ASN A N 1
ATOM 785 C CA . ASN A 1 94 ? -9.657 12.320 8.800 1.00 82.00 94 ASN A CA 1
ATOM 786 C C . ASN A 1 94 ? -10.107 12.003 7.374 1.00 82.00 94 ASN A C 1
ATOM 788 O O . ASN A 1 94 ? -10.196 10.845 6.969 1.00 82.00 94 ASN A O 1
ATOM 792 N N . TYR A 1 95 ? -10.323 13.052 6.579 1.00 82.38 95 TYR A N 1
ATOM 793 C CA . TYR A 1 95 ? -10.466 12.887 5.137 1.00 82.38 95 TYR A CA 1
ATOM 794 C C . TYR A 1 95 ? -9.158 12.332 4.553 1.00 82.38 95 TYR A C 1
ATOM 796 O O . TYR A 1 95 ? -8.087 12.906 4.771 1.00 82.38 95 TYR A O 1
ATOM 804 N N . LEU A 1 96 ? -9.253 11.217 3.829 1.00 85.44 96 LEU A N 1
ATOM 805 C CA . LEU A 1 96 ? -8.129 10.566 3.162 1.00 85.44 96 LEU A CA 1
ATOM 806 C C . LEU A 1 96 ? -8.577 9.931 1.845 1.00 85.44 96 LEU A C 1
ATOM 808 O O . LEU A 1 96 ? -9.733 9.524 1.701 1.00 85.44 96 LEU A O 1
ATOM 812 N N . CYS A 1 97 ? -7.643 9.812 0.908 1.00 87.19 97 CYS A N 1
ATOM 813 C CA . CYS A 1 97 ? -7.807 9.018 -0.302 1.00 87.19 97 CYS A CA 1
ATOM 814 C C . CYS A 1 97 ? -7.030 7.709 -0.132 1.00 87.19 97 CYS A C 1
ATOM 816 O O . CYS A 1 97 ? -5.843 7.733 0.188 1.00 87.19 97 CYS A O 1
ATOM 818 N N . LEU A 1 98 ? -7.695 6.566 -0.319 1.00 90.12 98 LEU A N 1
ATOM 819 C CA . LEU A 1 98 ? -7.058 5.252 -0.237 1.00 90.12 98 LEU A CA 1
ATOM 820 C C . LEU A 1 98 ? -6.923 4.655 -1.640 1.00 90.12 98 LEU A C 1
ATOM 822 O O . LEU A 1 98 ? -7.908 4.220 -2.235 1.00 90.12 98 LEU A O 1
ATOM 826 N N . GLY A 1 99 ? -5.698 4.627 -2.152 1.00 91.69 99 GLY A N 1
ATOM 827 C CA . GLY A 1 99 ? -5.327 3.902 -3.358 1.00 91.69 99 GLY A CA 1
ATOM 828 C C . GLY A 1 99 ? -5.098 2.429 -3.050 1.00 91.69 99 GLY A C 1
ATOM 829 O O . GLY A 1 99 ? -4.178 2.089 -2.309 1.00 91.69 99 GLY A O 1
ATOM 830 N N . ILE A 1 100 ? -5.943 1.557 -3.589 1.00 92.19 100 ILE A N 1
ATOM 831 C CA . ILE A 1 100 ? -5.891 0.117 -3.341 1.00 92.19 100 ILE A CA 1
ATOM 832 C C . ILE A 1 100 ? -6.498 -0.649 -4.522 1.00 92.19 100 ILE A C 1
ATOM 834 O O . ILE A 1 100 ? -7.315 -0.107 -5.266 1.00 92.19 100 ILE A O 1
ATOM 838 N N . ASP A 1 101 ? -6.107 -1.915 -4.682 1.00 93.62 101 ASP A N 1
ATOM 839 C CA . ASP A 1 101 ? -6.735 -2.828 -5.636 1.00 93.62 101 ASP A CA 1
ATOM 840 C C . ASP A 1 101 ? -8.252 -2.940 -5.392 1.00 93.62 101 ASP A C 1
ATOM 842 O O . ASP A 1 101 ? -8.717 -3.090 -4.257 1.00 93.62 101 ASP A O 1
ATOM 846 N N . LEU A 1 102 ? -9.020 -2.887 -6.482 1.00 92.56 102 LEU A N 1
ATOM 847 C CA . LEU A 1 102 ? -10.480 -2.923 -6.472 1.00 92.56 102 LEU A CA 1
ATOM 848 C C . LEU A 1 102 ? -11.036 -4.197 -5.815 1.00 92.56 102 LEU A C 1
ATOM 850 O O . LEU A 1 102 ? -12.117 -4.149 -5.231 1.00 92.56 102 LEU A O 1
ATOM 854 N N . CYS A 1 103 ? -10.303 -5.317 -5.846 1.00 93.69 103 CYS A N 1
ATOM 855 C CA . CYS A 1 103 ? -10.738 -6.555 -5.189 1.00 93.69 103 CYS A CA 1
ATOM 856 C C . CYS A 1 103 ? -10.913 -6.415 -3.664 1.00 93.69 103 CYS A C 1
ATOM 858 O O . CYS A 1 103 ? -11.589 -7.238 -3.046 1.00 93.69 103 CYS A O 1
ATOM 860 N N . TYR A 1 104 ? -10.347 -5.367 -3.058 1.00 95.06 104 TYR A N 1
ATOM 861 C CA . TYR A 1 104 ? -10.455 -5.081 -1.631 1.00 95.06 104 TYR A CA 1
ATOM 862 C C . TYR A 1 104 ? -11.567 -4.076 -1.275 1.00 95.06 104 TYR A C 1
ATOM 864 O O . TYR A 1 104 ? -11.715 -3.760 -0.094 1.00 95.06 104 TYR A O 1
ATOM 872 N N . GLU A 1 105 ? -12.369 -3.600 -2.241 1.00 93.31 105 GLU A N 1
ATOM 873 C CA . GLU A 1 105 ? -13.403 -2.563 -2.040 1.00 93.31 105 GLU A CA 1
ATOM 874 C C . GLU A 1 105 ? -14.346 -2.894 -0.870 1.00 93.31 105 GLU A C 1
ATOM 876 O O . GLU A 1 105 ? -14.414 -2.138 0.099 1.00 93.31 105 GLU A O 1
ATOM 881 N N . GLU A 1 106 ? -15.008 -4.055 -0.900 1.00 94.25 106 GLU A N 1
ATOM 882 C CA . GLU A 1 106 ? -15.973 -4.448 0.140 1.00 94.25 106 GLU A CA 1
ATOM 883 C C . GLU A 1 106 ? -15.333 -4.543 1.532 1.00 94.25 106 GLU A C 1
ATOM 885 O O . GLU A 1 106 ? -15.910 -4.108 2.534 1.00 94.25 106 GLU A O 1
ATOM 890 N N . MET A 1 107 ? -14.113 -5.081 1.599 1.00 95.69 107 MET A N 1
ATOM 891 C CA . MET A 1 107 ? -13.363 -5.200 2.846 1.00 95.69 107 MET A CA 1
ATOM 892 C C . MET A 1 107 ? -13.032 -3.822 3.423 1.00 95.69 107 MET A C 1
ATOM 894 O O . MET A 1 107 ? -13.230 -3.605 4.618 1.00 95.69 107 MET A O 1
ATOM 898 N N . ILE A 1 108 ? -12.556 -2.888 2.597 1.00 93.94 108 ILE A N 1
ATOM 899 C CA . ILE A 1 108 ? -12.239 -1.524 3.034 1.00 93.94 108 ILE A CA 1
ATOM 900 C C . ILE A 1 108 ? -13.497 -0.796 3.500 1.00 93.94 108 ILE A C 1
ATOM 902 O O . ILE A 1 108 ? -13.476 -0.193 4.574 1.00 93.94 108 ILE A O 1
ATOM 906 N N . THR A 1 109 ? -14.600 -0.885 2.751 1.00 92.94 109 THR A N 1
ATOM 907 C CA . THR A 1 109 ? -15.876 -0.271 3.144 1.00 92.94 109 THR A CA 1
ATOM 908 C C . THR A 1 109 ? -16.367 -0.821 4.483 1.00 92.94 109 THR A C 1
ATOM 910 O O . THR A 1 109 ? -16.798 -0.053 5.345 1.00 92.94 109 THR A O 1
ATOM 913 N N . SER A 1 110 ? -16.248 -2.135 4.698 1.00 94.56 110 SER A N 1
ATOM 914 C CA . SER A 1 110 ? -16.595 -2.767 5.973 1.00 94.56 110 SER A CA 1
ATOM 915 C C . SER A 1 110 ? -15.721 -2.256 7.123 1.00 94.56 110 SER A C 1
ATOM 917 O O . SER A 1 110 ? -16.250 -1.869 8.166 1.00 94.56 110 SER A O 1
ATOM 919 N N . ILE A 1 111 ? -14.398 -2.184 6.936 1.00 94.25 111 ILE A N 1
ATOM 920 C CA . ILE A 1 111 ? -13.477 -1.679 7.966 1.00 94.25 111 ILE A CA 1
ATOM 921 C C . ILE A 1 111 ? -13.775 -0.210 8.285 1.00 94.25 111 ILE A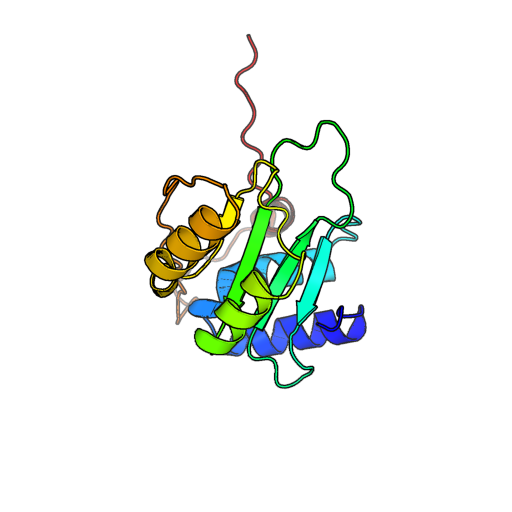 C 1
ATOM 923 O O . ILE A 1 111 ? -13.902 0.132 9.461 1.00 94.25 111 ILE A O 1
ATOM 927 N N . ALA A 1 112 ? -13.956 0.640 7.272 1.00 92.44 112 ALA A N 1
ATOM 928 C CA . ALA A 1 112 ? -14.303 2.047 7.461 1.00 92.44 112 ALA A CA 1
ATOM 929 C C . ALA A 1 112 ? -15.566 2.202 8.324 1.00 92.44 112 ALA A C 1
ATOM 931 O O . ALA A 1 112 ? -15.543 2.928 9.319 1.00 92.44 112 ALA A O 1
ATOM 932 N N . ALA A 1 113 ? -16.620 1.433 8.024 1.00 93.12 113 ALA A N 1
ATOM 933 C CA . ALA A 1 113 ? -17.859 1.441 8.798 1.00 93.12 113 ALA A CA 1
ATOM 934 C C . ALA A 1 113 ? -17.637 1.029 10.265 1.00 93.12 113 ALA A C 1
ATOM 936 O O . ALA A 1 113 ? -18.133 1.698 11.171 1.00 93.12 113 ALA A O 1
ATOM 937 N N . THR A 1 114 ? -16.836 -0.016 10.527 1.00 93.50 114 THR A N 1
ATOM 938 C CA . THR A 1 114 ? -16.497 -0.419 11.911 1.00 93.50 114 THR A CA 1
ATOM 939 C C . THR A 1 114 ? -15.702 0.642 12.676 1.00 93.50 114 THR A C 1
ATOM 941 O O . THR A 1 114 ? -15.726 0.66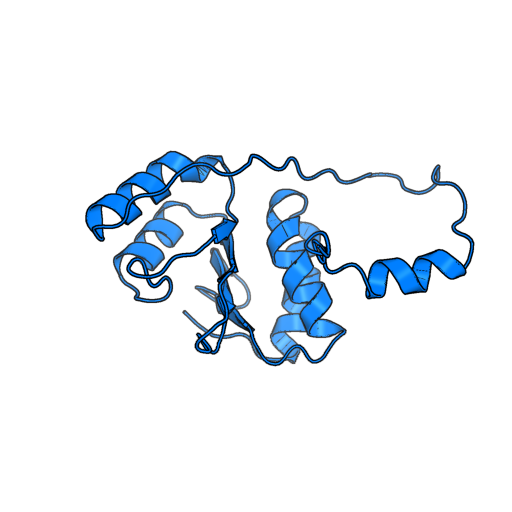1 13.905 1.00 93.50 114 THR A O 1
ATOM 944 N N . ARG A 1 115 ? -15.019 1.542 11.963 1.00 91.88 115 ARG A N 1
ATOM 945 C CA . ARG A 1 115 ? -14.242 2.657 12.520 1.00 91.88 115 ARG A CA 1
ATOM 946 C C . ARG A 1 115 ? -15.036 3.969 12.587 1.00 91.88 115 ARG A C 1
ATOM 948 O O . ARG A 1 115 ? -14.463 4.997 12.931 1.00 91.88 115 ARG A O 1
ATOM 955 N N . GLY A 1 116 ? -16.337 3.942 12.280 1.00 91.25 116 GLY A N 1
ATOM 956 C CA . GLY A 1 116 ? -17.206 5.123 12.290 1.00 91.25 116 GLY A CA 1
ATOM 957 C C . GLY A 1 116 ? -16.989 6.073 11.108 1.00 91.25 116 GLY A C 1
ATOM 958 O O . GLY A 1 116 ? -17.460 7.207 11.150 1.00 91.25 116 GLY A O 1
ATOM 959 N N . ALA A 1 117 ? -16.289 5.626 10.065 1.00 90.94 117 ALA A N 1
ATOM 960 C CA . ALA A 1 117 ? -16.045 6.387 8.849 1.00 90.94 117 ALA A CA 1
ATOM 961 C C . ALA A 1 117 ? -17.005 5.967 7.729 1.00 90.94 117 ALA A C 1
ATOM 963 O O . ALA A 1 117 ? -17.496 4.838 7.678 1.00 90.94 117 ALA A O 1
ATOM 964 N N . THR A 1 118 ? -17.239 6.882 6.793 1.00 87.88 118 THR A N 1
ATOM 965 C CA . THR A 1 118 ? -17.947 6.600 5.539 1.00 87.88 118 THR A CA 1
ATOM 966 C C . THR A 1 118 ? -17.009 6.873 4.371 1.00 87.88 118 THR A C 1
ATOM 968 O O . THR A 1 118 ? -16.106 7.701 4.475 1.00 87.88 118 THR A O 1
ATOM 971 N N . GLY A 1 119 ? -17.189 6.152 3.268 1.00 81.69 119 GLY A N 1
ATOM 972 C CA . GLY A 1 119 ? -16.354 6.289 2.081 1.00 81.69 119 GLY A CA 1
ATOM 973 C C . GLY A 1 119 ? -17.200 6.256 0.820 1.00 81.69 119 GLY A C 1
ATOM 974 O O . GLY A 1 119 ? -18.224 5.579 0.773 1.00 81.69 119 GLY A O 1
ATOM 975 N N . ASN A 1 120 ? -16.750 6.978 -0.202 1.00 85.19 120 ASN A N 1
ATOM 976 C CA . ASN A 1 120 ? -17.320 6.939 -1.543 1.00 85.19 120 ASN A CA 1
ATOM 977 C C . ASN A 1 120 ? -16.239 6.466 -2.511 1.00 85.19 120 ASN A C 1
ATOM 979 O O . ASN A 1 120 ? -15.092 6.910 -2.422 1.00 85.19 120 ASN A O 1
ATOM 983 N N . LYS A 1 121 ? -16.601 5.609 -3.468 1.00 87.00 121 LYS A N 1
ATOM 984 C CA . LYS A 1 121 ? -15.705 5.278 -4.576 1.00 87.00 121 LYS A CA 1
ATOM 985 C C . LYS A 1 121 ? -15.522 6.515 -5.455 1.00 87.00 121 LYS A C 1
ATOM 987 O O . LYS A 1 121 ? -16.471 6.955 -6.098 1.00 87.00 121 LYS A O 1
ATOM 992 N N . LEU A 1 122 ? -14.310 7.071 -5.462 1.00 85.25 122 LEU A N 1
ATOM 993 C CA . LEU A 1 122 ? -13.989 8.283 -6.223 1.00 85.25 122 LEU A CA 1
ATOM 994 C C . LEU A 1 122 ? -13.729 7.983 -7.702 1.00 85.25 122 LEU A C 1
ATOM 996 O O . LEU A 1 122 ? -14.286 8.643 -8.574 1.00 85.25 122 LEU A O 1
ATOM 1000 N N . ALA A 1 123 ? -12.885 6.990 -7.983 1.00 87.94 123 ALA A N 1
ATOM 1001 C CA . ALA A 1 123 ? -12.497 6.606 -9.334 1.00 87.94 123 ALA A CA 1
ATOM 1002 C C . ALA A 1 123 ? -12.025 5.146 -9.375 1.00 87.94 123 ALA A C 1
ATOM 1004 O O . ALA A 1 123 ? -11.601 4.595 -8.360 1.00 87.94 123 ALA A O 1
ATOM 1005 N N . VAL A 1 124 ? -12.073 4.542 -10.565 1.00 89.69 124 VAL A N 1
ATOM 1006 C CA . VAL A 1 124 ? -11.416 3.262 -10.866 1.00 89.69 124 VAL A CA 1
ATOM 1007 C C . VAL A 1 124 ? -10.340 3.529 -11.910 1.00 89.69 124 VAL A C 1
ATOM 1009 O O . VAL A 1 124 ? -10.646 3.916 -13.039 1.00 89.69 124 VAL A O 1
ATOM 1012 N N . CYS A 1 125 ? -9.082 3.327 -11.529 1.00 86.88 125 CYS A N 1
ATOM 1013 C CA . CYS A 1 125 ? -7.930 3.521 -12.403 1.00 86.88 125 CYS A CA 1
ATOM 1014 C C . CYS A 1 125 ? -7.460 2.168 -12.946 1.00 86.88 125 CYS A C 1
ATOM 1016 O O . CYS A 1 125 ? -7.187 1.251 -12.176 1.00 86.88 125 CYS A O 1
ATOM 1018 N N . HIS A 1 126 ? -7.340 2.048 -14.268 1.00 87.56 126 HIS A N 1
ATOM 1019 C CA . HIS A 1 126 ? -6.793 0.852 -14.907 1.00 87.56 126 HIS A CA 1
ATOM 1020 C C . HIS A 1 126 ? -5.317 1.083 -15.218 1.00 87.56 126 HIS A C 1
ATOM 1022 O O . HIS A 1 126 ? -4.974 1.915 -16.058 1.00 87.56 126 HIS A O 1
ATOM 1028 N N . MET A 1 127 ? -4.446 0.352 -14.529 1.00 84.94 127 MET A N 1
ATOM 1029 C CA . MET A 1 127 ? -3.004 0.438 -14.733 1.00 84.94 127 MET A CA 1
ATOM 1030 C C . MET A 1 127 ? -2.603 -0.385 -15.960 1.00 84.94 127 MET A C 1
ATOM 1032 O O . MET A 1 127 ? -2.853 -1.588 -16.018 1.00 84.94 127 MET A O 1
ATOM 1036 N N . LEU A 1 128 ? -1.977 0.264 -16.944 1.00 82.44 128 LEU A N 1
ATOM 1037 C CA . LEU A 1 128 ? -1.536 -0.359 -18.193 1.00 82.44 128 LEU A CA 1
ATOM 1038 C C . LEU A 1 128 ? -0.008 -0.401 -18.247 1.00 82.44 128 LEU A C 1
ATOM 1040 O O . LEU A 1 128 ? 0.658 0.589 -17.951 1.00 82.44 128 LEU A O 1
ATOM 1044 N N . ARG A 1 129 ? 0.547 -1.539 -18.674 1.00 81.88 129 ARG A N 1
ATOM 1045 C CA . ARG A 1 129 ? 1.977 -1.696 -18.962 1.00 81.88 129 ARG A CA 1
ATOM 1046 C C . ARG A 1 129 ? 2.151 -2.117 -20.413 1.00 81.88 129 ARG A C 1
ATOM 1048 O O . ARG A 1 129 ? 1.649 -3.163 -20.817 1.00 81.88 129 ARG A O 1
ATOM 1055 N N . LEU A 1 130 ? 2.899 -1.326 -21.174 1.00 85.06 130 LEU A N 1
ATOM 1056 C CA . LEU A 1 130 ? 3.344 -1.726 -22.502 1.00 85.06 130 LEU A CA 1
ATOM 1057 C C . LEU A 1 130 ? 4.472 -2.757 -22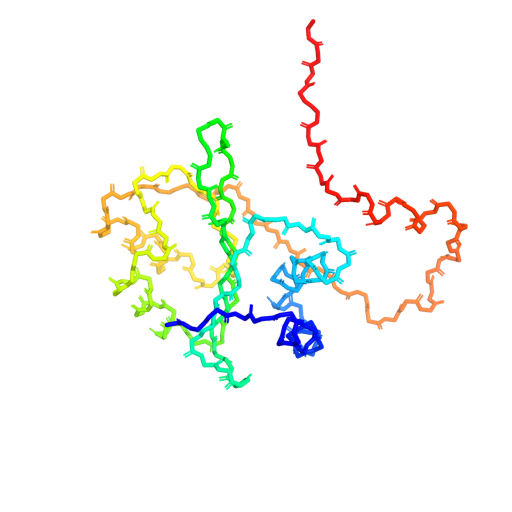.354 1.00 85.06 130 LEU A C 1
ATOM 1059 O O . LEU A 1 130 ? 5.489 -2.467 -21.726 1.00 85.06 130 LEU A O 1
ATOM 1063 N N . GLN A 1 131 ? 4.272 -3.968 -22.879 1.00 83.12 131 GLN A N 1
ATOM 1064 C CA . GLN A 1 131 ? 5.258 -5.052 -22.769 1.00 83.12 131 GLN A CA 1
ATOM 1065 C C . GLN A 1 131 ? 6.476 -4.818 -23.663 1.00 83.12 131 GLN A C 1
ATOM 1067 O O . GLN A 1 131 ? 7.600 -5.066 -23.237 1.00 83.12 131 GLN A O 1
ATOM 1072 N N . ASP A 1 132 ? 6.243 -4.317 -24.875 1.00 86.88 132 ASP A N 1
ATOM 1073 C CA . ASP A 1 132 ? 7.285 -4.023 -25.847 1.00 86.88 132 ASP A CA 1
ATOM 1074 C C . ASP A 1 132 ? 7.278 -2.526 -26.200 1.00 86.88 132 ASP A C 1
ATOM 1076 O O . ASP A 1 132 ? 6.427 -2.075 -26.974 1.00 86.88 132 ASP A O 1
ATOM 1080 N N . PRO A 1 133 ? 8.197 -1.732 -25.623 1.00 83.81 133 PRO A N 1
ATOM 1081 C CA . PRO A 1 133 ? 8.326 -0.319 -25.940 1.00 83.81 133 PRO A CA 1
ATOM 1082 C C . PRO A 1 133 ? 9.116 -0.057 -27.232 1.00 83.81 133 PRO A C 1
ATOM 1084 O O . PRO A 1 133 ? 9.257 1.106 -27.600 1.00 83.81 133 PRO A O 1
ATOM 1087 N N . SER A 1 134 ? 9.631 -1.079 -27.933 1.00 87.44 134 SER A N 1
ATOM 1088 C CA . SER A 1 134 ? 10.487 -0.895 -29.123 1.00 87.44 134 SER A CA 1
ATOM 1089 C C . SER A 1 134 ? 9.780 -0.201 -30.292 1.00 87.44 134 SER A C 1
ATOM 1091 O O . SER A 1 134 ? 10.427 0.404 -31.146 1.00 87.44 134 SER A O 1
ATOM 1093 N N . HIS A 1 135 ? 8.449 -0.249 -30.304 1.00 85.44 135 HIS A N 1
ATOM 1094 C CA . HIS A 1 135 ? 7.604 0.414 -31.294 1.00 85.44 135 HIS A CA 1
ATOM 1095 C C . HIS A 1 135 ? 7.210 1.848 -30.914 1.00 85.44 135 HIS A C 1
ATOM 1097 O O . HIS A 1 135 ? 6.495 2.503 -31.676 1.00 85.44 135 HIS A O 1
ATOM 1103 N N . LEU A 1 136 ? 7.634 2.345 -29.748 1.00 84.06 136 LEU A N 1
ATOM 1104 C CA . LEU A 1 136 ? 7.379 3.729 -29.372 1.00 84.06 136 LEU A CA 1
ATOM 1105 C C . LEU A 1 136 ? 8.236 4.678 -30.225 1.00 84.06 136 LEU A C 1
ATOM 1107 O O . LEU A 1 136 ? 9.407 4.385 -30.484 1.00 84.06 136 LEU A O 1
ATOM 1111 N N . PRO A 1 137 ? 7.687 5.832 -30.648 1.00 84.38 137 PRO A N 1
ATOM 1112 C CA . PRO A 1 137 ? 8.488 6.886 -31.254 1.00 84.38 137 PRO A CA 1
ATOM 1113 C C . PRO A 1 137 ? 9.643 7.261 -30.324 1.00 84.38 137 PRO A C 1
ATOM 1115 O O . PRO A 1 137 ? 9.456 7.339 -29.108 1.00 84.38 137 PRO A O 1
ATOM 1118 N N . GLN A 1 138 ? 10.825 7.511 -30.887 1.00 75.56 138 GLN A N 1
ATOM 1119 C CA . GLN A 1 138 ? 11.940 8.020 -30.095 1.00 75.56 138 GLN A CA 1
ATOM 1120 C C . GLN A 1 138 ? 11.539 9.359 -29.480 1.00 75.56 138 GLN A C 1
ATOM 1122 O O . GLN A 1 138 ? 11.075 10.264 -30.171 1.00 75.56 138 GLN A O 1
ATOM 1127 N N . THR A 1 139 ? 11.676 9.456 -28.166 1.00 69.44 139 THR A N 1
ATOM 1128 C CA . THR A 1 139 ? 11.363 10.665 -27.420 1.00 69.44 139 THR A CA 1
ATOM 1129 C C . THR A 1 139 ? 12.447 11.709 -27.671 1.00 69.44 139 THR A C 1
ATOM 1131 O O . THR A 1 139 ? 13.615 11.465 -27.365 1.00 69.44 139 THR A O 1
ATOM 1134 N N . ASP A 1 140 ? 12.070 12.887 -28.175 1.00 59.66 140 ASP A N 1
ATOM 1135 C CA . ASP A 1 140 ? 12.949 14.057 -28.141 1.00 59.66 140 ASP A CA 1
ATOM 1136 C C . ASP A 1 140 ? 13.325 14.343 -26.677 1.00 59.66 140 ASP A C 1
ATOM 1138 O O . ASP A 1 140 ? 12.482 14.249 -25.775 1.00 59.66 140 ASP A O 1
ATOM 1142 N N . SER A 1 141 ? 14.593 14.682 -26.424 1.00 57.81 141 SER A N 1
ATOM 1143 C CA . SER A 1 141 ? 15.190 14.786 -25.078 1.00 57.81 141 SER A CA 1
ATOM 1144 C C . SER A 1 141 ? 14.420 15.676 -24.089 1.00 57.81 141 SER A C 1
ATOM 1146 O O . SER A 1 141 ? 14.564 15.521 -22.881 1.00 57.81 141 SER A O 1
ATOM 1148 N N . PHE A 1 142 ? 13.552 16.555 -24.590 1.00 51.66 142 PHE A N 1
ATOM 1149 C CA . PHE A 1 142 ? 12.713 17.475 -23.824 1.00 51.66 142 PHE A CA 1
ATOM 1150 C C . PHE A 1 142 ? 11.660 16.785 -22.932 1.00 51.66 142 PHE A C 1
ATOM 1152 O O . PHE A 1 142 ? 11.236 17.345 -21.922 1.00 51.66 142 PHE A O 1
ATOM 1159 N N . LEU A 1 143 ? 11.224 15.565 -23.273 1.00 48.47 143 LEU A N 1
ATOM 1160 C CA . LEU A 1 143 ? 10.205 14.833 -22.501 1.00 48.47 143 LEU A CA 1
ATOM 1161 C C . LEU A 1 143 ? 10.769 14.116 -21.263 1.00 48.47 143 LEU A C 1
ATOM 1163 O O . LEU A 1 143 ? 10.012 13.809 -20.338 1.00 48.47 143 LEU A O 1
ATOM 1167 N N . HIS A 1 144 ? 12.086 13.894 -21.211 1.00 47.56 144 HIS A N 1
ATOM 1168 C CA . HIS A 1 144 ? 12.755 13.311 -20.046 1.00 47.56 144 HIS A CA 1
ATOM 1169 C C . HIS A 1 144 ? 12.597 14.207 -18.801 1.00 47.56 144 HIS A C 1
ATOM 1171 O O . HIS A 1 144 ? 12.352 13.710 -17.703 1.00 47.56 144 HIS A O 1
ATOM 1177 N N . ASP A 1 145 ? 12.616 15.528 -18.991 1.00 40.09 145 ASP A N 1
ATOM 1178 C CA . ASP A 1 145 ? 12.453 16.507 -17.910 1.00 40.09 145 ASP A CA 1
ATOM 1179 C C . ASP A 1 145 ? 10.992 16.635 -17.438 1.00 40.09 145 ASP A C 1
ATOM 1181 O O . ASP A 1 145 ? 10.733 16.920 -16.268 1.00 40.09 145 ASP A O 1
ATOM 1185 N N . ILE A 1 146 ? 10.015 16.358 -18.312 1.00 43.50 146 ILE A N 1
ATOM 1186 C CA . ILE A 1 146 ? 8.581 16.442 -17.985 1.00 43.50 146 ILE A CA 1
ATOM 1187 C C . ILE A 1 146 ? 8.121 15.240 -17.149 1.00 43.50 146 ILE A C 1
ATOM 1189 O O . ILE A 1 146 ? 7.343 15.418 -16.212 1.00 43.50 146 ILE A O 1
ATOM 1193 N N . MET A 1 147 ? 8.622 14.029 -17.420 1.00 42.06 147 MET A N 1
ATOM 1194 C CA . MET A 1 147 ? 8.287 12.851 -16.601 1.00 42.06 147 MET A CA 1
ATOM 1195 C C . MET A 1 147 ? 8.859 12.934 -15.178 1.00 42.06 147 MET A C 1
ATOM 1197 O O . MET A 1 147 ? 8.246 12.416 -14.249 1.00 42.06 147 MET A O 1
ATOM 1201 N N . LEU A 1 148 ? 9.978 13.638 -14.983 1.00 43.50 148 LEU A N 1
ATOM 1202 C CA . LEU A 1 148 ? 10.532 13.927 -13.653 1.00 43.50 148 LEU A CA 1
ATOM 1203 C C . LEU A 1 148 ? 9.733 15.001 -12.892 1.00 43.50 148 LEU A C 1
ATOM 1205 O O . LEU A 1 148 ? 9.766 15.031 -11.664 1.00 43.50 148 LEU A O 1
ATOM 1209 N N . ALA A 1 149 ? 8.985 15.850 -13.602 1.00 38.81 149 ALA A N 1
ATOM 1210 C CA . ALA A 1 149 ? 8.128 16.892 -13.032 1.00 38.81 149 ALA A CA 1
ATOM 1211 C C . ALA A 1 149 ? 6.655 16.460 -12.854 1.00 38.81 149 ALA A C 1
ATOM 1213 O O . ALA A 1 149 ? 5.835 17.240 -12.367 1.00 38.81 149 ALA A O 1
ATOM 1214 N N . GLY A 1 150 ? 6.308 15.231 -13.251 1.00 35.22 150 GLY A N 1
ATOM 1215 C CA . GLY A 1 150 ? 4.944 14.712 -13.380 1.00 35.22 150 GLY A CA 1
ATOM 1216 C C . GLY A 1 150 ? 4.229 14.357 -12.074 1.00 35.22 150 GLY A C 1
ATOM 1217 O O . GLY A 1 150 ? 3.587 13.315 -11.998 1.00 35.22 150 GLY A O 1
ATOM 1218 N N . GLY A 1 151 ? 4.282 15.221 -11.060 1.00 36.56 151 GLY A N 1
ATOM 1219 C CA . GLY A 1 151 ? 3.190 15.295 -10.093 1.00 36.56 151 GLY A CA 1
ATOM 1220 C C . GLY A 1 151 ? 2.003 15.971 -10.780 1.00 36.56 151 GLY A C 1
ATOM 1221 O O . GLY A 1 151 ? 2.136 17.098 -11.258 1.00 36.56 151 GLY A O 1
ATOM 1222 N N . MET A 1 152 ? 0.852 15.301 -10.878 1.00 36.12 152 MET A N 1
ATOM 1223 C CA . MET A 1 152 ? -0.400 15.907 -11.351 1.00 36.12 152 MET A CA 1
ATOM 1224 C C . MET A 1 152 ? -0.797 17.074 -10.431 1.00 36.12 152 MET A C 1
ATOM 1226 O O . MET A 1 152 ? -1.579 16.917 -9.498 1.00 36.12 152 MET A O 1
ATOM 1230 N N . TYR A 1 153 ? -0.286 18.275 -10.696 1.00 35.16 153 TYR A N 1
ATOM 1231 C CA . TYR A 1 153 ? -0.824 19.496 -10.110 1.00 35.16 153 TYR A CA 1
ATOM 1232 C C . TYR A 1 153 ? -2.076 19.887 -10.892 1.00 35.16 153 TYR A C 1
ATOM 1234 O O . TYR A 1 153 ? -2.009 20.545 -11.932 1.00 35.16 153 TYR A O 1
ATOM 1242 N N . MET A 1 154 ? -3.241 19.503 -10.370 1.00 33.28 154 MET A N 1
ATOM 1243 C CA . MET A 1 154 ? -4.511 20.129 -10.735 1.00 33.28 154 MET A CA 1
ATOM 1244 C C . MET A 1 154 ? -4.444 21.604 -10.308 1.00 33.28 154 MET A C 1
ATOM 1246 O O . MET A 1 154 ? -4.725 21.948 -9.159 1.00 33.28 154 MET A O 1
ATOM 1250 N N . ARG A 1 155 ? -4.023 22.497 -11.215 1.00 32.38 155 ARG A N 1
ATOM 1251 C CA . ARG A 1 155 ? -4.148 23.946 -11.004 1.00 32.38 155 ARG A CA 1
ATOM 1252 C C . ARG A 1 155 ? -5.632 24.270 -10.849 1.00 32.38 155 ARG A C 1
ATOM 1254 O O . ARG A 1 155 ? -6.415 24.027 -11.764 1.00 32.38 155 ARG A O 1
ATOM 1261 N N . LYS A 1 156 ? -6.015 24.854 -9.710 1.00 31.00 156 LYS A N 1
ATOM 1262 C CA . LYS A 1 156 ? -7.320 25.514 -9.594 1.00 31.00 156 LYS A CA 1
ATOM 1263 C C . LYS A 1 156 ? -7.417 26.610 -10.668 1.00 31.00 156 LYS A C 1
ATOM 1265 O O . LYS A 1 156 ? -6.421 27.305 -10.892 1.00 31.00 156 LYS A O 1
ATOM 1270 N N . PRO A 1 157 ? -8.583 26.789 -11.311 1.00 33.88 157 PRO A N 1
ATOM 1271 C CA . PRO A 1 157 ? -8.796 27.923 -12.195 1.00 33.88 157 PRO A CA 1
ATOM 1272 C C . PRO A 1 157 ? -8.685 29.207 -11.367 1.00 33.88 157 PRO A C 1
ATOM 1274 O O . PRO A 1 157 ? -9.308 29.329 -10.312 1.00 33.88 157 PRO A O 1
ATOM 1277 N N . GLN A 1 158 ? -7.841 30.132 -11.820 1.00 42.81 158 GLN A N 1
ATOM 1278 C CA . GLN A 1 158 ? -7.773 31.475 -11.254 1.00 42.81 158 GLN A CA 1
ATOM 1279 C C . GLN A 1 158 ? -9.044 32.227 -11.673 1.00 42.81 158 GLN A C 1
ATOM 1281 O O . GLN A 1 158 ? -9.368 32.260 -12.861 1.00 42.81 158 GLN A O 1
ATOM 1286 N N . GLN A 1 159 ? -9.772 32.754 -10.686 1.00 43.50 159 GLN A N 1
ATOM 1287 C CA . GLN A 1 159 ? -10.728 33.849 -10.870 1.00 43.50 159 GLN A CA 1
ATOM 1288 C C . GLN A 1 159 ? -9.977 35.176 -10.850 1.00 43.50 159 GLN A C 1
ATOM 1290 O O . GLN A 1 159 ? -9.004 35.271 -10.065 1.00 43.50 159 GLN A O 1
#

Sequence (159 aa):
MEILDEEQLKMAETLLSDLFPQSLQVYGYIFQMNRVKSDHMDVLVDRWPDFRVILIRPLREKEGDFFKDVSVYSKDGDKLKKILLETEIVNWQNYLCLGIDLCYEEMITSIAATRGATGNKLAVCHMLRLQDPSHLPQTDSFLHDIMLAGGMYMRKPQQ

Organism: Clupea harengus (NCBI:txid7950)